Protein AF-A0A268QTZ8-F1 (afdb_monomer_lite)

Structure (mmCIF, N/CA/C/O backbone):
data_AF-A0A268QTZ8-F1
#
_entry.id   AF-A0A268QTZ8-F1
#
loop_
_atom_site.group_PDB
_atom_site.id
_atom_site.type_symbol
_atom_site.label_atom_id
_atom_site.label_alt_id
_atom_site.label_comp_id
_atom_site.label_asym_id
_atom_site.label_entity_id
_atom_site.label_seq_id
_atom_site.pdbx_PDB_ins_code
_atom_site.Cartn_x
_atom_site.Cartn_y
_atom_site.Cartn_z
_atom_site.occupancy
_atom_site.B_iso_or_equiv
_atom_site.auth_seq_id
_atom_site.auth_comp_id
_atom_site.auth_asym_id
_atom_site.auth_atom_id
_atom_site.pdbx_PDB_model_num
ATOM 1 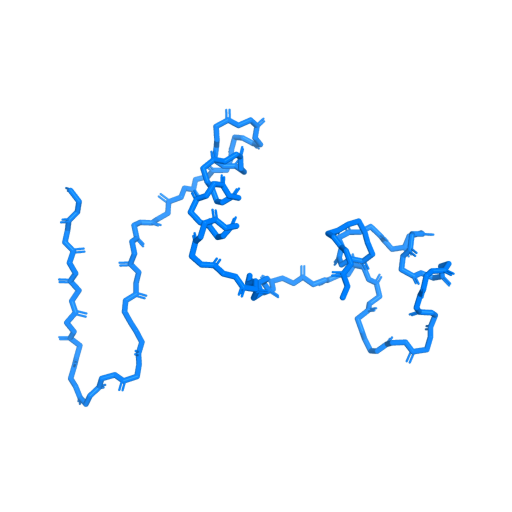N N . PHE A 1 1 ? -9.265 3.586 0.523 1.00 93.44 1 PHE A N 1
ATOM 2 C CA . PHE A 1 1 ? -8.758 3.708 1.905 1.00 93.44 1 PHE A CA 1
ATOM 3 C C . PHE A 1 1 ? -7.622 4.713 1.945 1.00 93.44 1 PHE A C 1
ATOM 5 O O . PHE A 1 1 ? -6.874 4.802 0.979 1.00 93.44 1 PHE A O 1
ATOM 12 N N . GLN A 1 2 ? -7.497 5.464 3.037 1.00 98.00 2 GLN A N 1
ATOM 13 C CA . GLN A 1 2 ? -6.207 6.035 3.439 1.00 98.00 2 GLN A CA 1
ATOM 14 C C . GLN A 1 2 ? -5.417 4.957 4.205 1.00 98.00 2 GLN A C 1
ATOM 16 O O . GLN A 1 2 ? -6.012 3.969 4.638 1.00 98.00 2 GLN A O 1
ATOM 21 N N . PHE A 1 3 ? -4.095 5.110 4.348 1.00 98.44 3 PHE A N 1
ATOM 22 C CA . PHE A 1 3 ? -3.252 4.075 4.970 1.00 98.44 3 PHE A CA 1
ATOM 23 C C . PHE A 1 3 ? -3.662 3.765 6.419 1.00 98.44 3 PHE A C 1
ATOM 25 O O . PHE A 1 3 ? -3.690 2.607 6.817 1.00 98.44 3 PHE A O 1
ATOM 32 N N . ASP A 1 4 ? -4.069 4.782 7.178 1.00 98.12 4 ASP A N 1
ATOM 33 C CA . ASP A 1 4 ? -4.538 4.632 8.557 1.00 98.12 4 ASP A CA 1
ATOM 34 C C . ASP A 1 4 ? -5.781 3.735 8.671 1.00 98.12 4 ASP A C 1
ATOM 36 O O . ASP A 1 4 ? -5.805 2.824 9.490 1.00 98.12 4 ASP A O 1
ATOM 40 N N . ALA A 1 5 ? -6.776 3.915 7.802 1.00 98.44 5 ALA A N 1
ATOM 41 C CA . ALA A 1 5 ? -7.960 3.059 7.750 1.00 98.44 5 ALA A CA 1
ATOM 42 C C . ALA A 1 5 ? -7.653 1.629 7.274 1.00 98.44 5 ALA A C 1
ATOM 44 O O . ALA A 1 5 ? -8.428 0.721 7.543 1.00 98.44 5 ALA A O 1
ATOM 45 N N . ALA A 1 6 ? -6.554 1.425 6.544 1.00 98.50 6 ALA A N 1
ATOM 46 C CA . ALA A 1 6 ? -6.142 0.102 6.080 1.00 98.50 6 ALA A CA 1
ATOM 47 C C . ALA A 1 6 ? -5.285 -0.659 7.110 1.00 98.50 6 ALA A C 1
ATOM 49 O O . ALA A 1 6 ? -5.243 -1.883 7.048 1.00 98.50 6 ALA A O 1
ATOM 50 N N . PHE A 1 7 ? -4.622 0.044 8.037 1.00 98.38 7 PHE A N 1
ATOM 51 C CA . PHE A 1 7 ? -3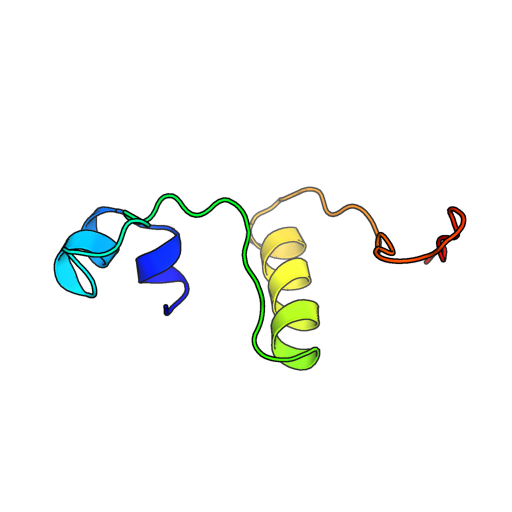.606 -0.520 8.940 1.00 98.38 7 PHE A CA 1
ATOM 52 C C . PHE A 1 7 ? -3.945 -0.416 10.440 1.00 98.38 7 PHE A C 1
ATOM 54 O O . PHE A 1 7 ? -3.322 -1.087 11.258 1.00 98.38 7 PHE A O 1
ATOM 61 N N . VAL A 1 8 ? -4.891 0.449 10.832 1.00 98.44 8 VAL A N 1
ATOM 62 C CA . VAL A 1 8 ? -5.260 0.677 12.238 1.00 98.44 8 VAL A CA 1
ATOM 63 C C . VAL A 1 8 ? -6.752 0.377 12.445 1.00 98.44 8 VAL A C 1
ATOM 65 O O . VAL A 1 8 ? -7.590 1.167 11.998 1.00 98.44 8 VAL A O 1
ATOM 68 N N . PRO A 1 9 ? -7.118 -0.697 13.176 1.00 98.31 9 PRO A N 1
ATOM 69 C CA . PRO A 1 9 ? -8.517 -1.109 13.339 1.00 98.31 9 PRO A CA 1
ATOM 70 C C . PRO A 1 9 ? -9.443 -0.025 13.896 1.00 98.31 9 PRO A C 1
ATOM 72 O O . PRO A 1 9 ? -10.534 0.201 13.378 1.00 98.31 9 PRO A O 1
ATOM 75 N N . SER A 1 10 ? -8.974 0.742 14.885 1.00 98.31 10 SER A N 1
ATOM 76 C CA . SER A 1 10 ? -9.760 1.826 15.494 1.00 98.31 10 SER A CA 1
ATOM 77 C C . SER A 1 10 ? -10.055 2.994 14.543 1.00 98.31 10 SER A C 1
ATOM 79 O O . SER A 1 10 ? -10.967 3.785 14.791 1.00 98.31 10 SER A O 1
ATOM 81 N N . VAL A 1 11 ? -9.286 3.136 13.460 1.00 98.38 11 VAL A N 1
ATOM 82 C CA . VAL A 1 11 ? -9.542 4.119 12.400 1.00 98.38 11 VAL A CA 1
ATOM 83 C C . VAL A 1 11 ? -10.452 3.524 11.330 1.00 98.38 11 VAL A C 1
ATOM 85 O O . VAL A 1 11 ? -11.313 4.239 10.814 1.00 98.38 11 VAL A O 1
ATOM 88 N N . ALA A 1 12 ? -10.298 2.235 11.022 1.00 98.31 12 ALA A N 1
ATOM 89 C CA . ALA A 1 12 ? -11.156 1.520 10.084 1.00 98.31 12 ALA A CA 1
ATOM 90 C C . ALA A 1 12 ? -12.622 1.538 10.541 1.00 98.31 12 ALA A C 1
ATOM 92 O O . ALA A 1 12 ? -13.479 1.984 9.781 1.00 98.31 12 ALA A O 1
ATOM 93 N N . GLU A 1 13 ? -12.881 1.213 11.812 1.00 98.00 13 GLU A N 1
ATOM 94 C CA . GLU A 1 13 ? -14.216 1.268 12.430 1.00 98.00 13 GLU A CA 1
ATOM 95 C C . GLU A 1 13 ? -14.865 2.657 12.288 1.00 98.00 13 GLU A C 1
ATOM 97 O O . GLU A 1 13 ? -16.065 2.782 12.065 1.00 98.00 13 GLU A O 1
ATOM 102 N N . LYS A 1 14 ? -14.065 3.728 12.352 1.00 98.12 14 LYS A N 1
ATOM 103 C CA . LYS A 1 14 ? -14.564 5.107 12.227 1.00 98.12 14 LYS A CA 1
ATOM 104 C C . LYS A 1 14 ? -14.784 5.551 10.784 1.00 98.12 14 LYS A C 1
ATOM 106 O O . LYS A 1 14 ? -15.719 6.299 10.519 1.00 98.12 14 LYS A O 1
ATOM 111 N N . LYS A 1 15 ? -13.884 5.186 9.865 1.00 98.25 15 LYS A N 1
ATOM 112 C CA . LYS A 1 15 ? -13.880 5.701 8.483 1.00 98.25 15 LYS A CA 1
ATOM 113 C C . LYS A 1 15 ? -14.639 4.810 7.499 1.00 98.25 15 LYS A C 1
ATOM 115 O O . LYS A 1 15 ? -15.104 5.319 6.483 1.00 98.25 15 LYS A O 1
ATOM 120 N N . ALA A 1 16 ? -14.714 3.509 7.761 1.00 96.94 16 ALA A N 1
ATOM 121 C CA . ALA A 1 16 ? -15.329 2.515 6.886 1.00 96.94 16 ALA A CA 1
ATOM 122 C C . ALA A 1 16 ? -15.803 1.277 7.689 1.00 96.94 16 ALA A C 1
ATOM 124 O O . ALA A 1 16 ? -15.289 0.186 7.457 1.00 96.94 16 ALA A O 1
ATOM 125 N N . PRO A 1 17 ? -16.768 1.422 8.620 1.00 96.56 17 PRO A N 1
ATOM 126 C CA . PRO A 1 17 ? -17.188 0.348 9.534 1.00 96.56 17 PRO A CA 1
ATOM 127 C C . PRO A 1 17 ? -17.680 -0.923 8.826 1.00 96.56 17 PRO A C 1
ATOM 129 O O . PRO A 1 17 ? -17.332 -2.029 9.231 1.00 96.56 17 PRO A O 1
ATOM 132 N N . ASP A 1 18 ? -18.435 -0.772 7.735 1.00 97.50 18 ASP A N 1
ATOM 133 C CA . ASP A 1 18 ? -19.047 -1.895 7.005 1.00 97.50 18 ASP A CA 1
ATOM 134 C C . ASP A 1 18 ? -18.098 -2.551 5.982 1.00 97.50 18 ASP A C 1
ATOM 136 O O . ASP A 1 18 ? -18.491 -3.423 5.205 1.00 97.50 18 ASP A O 1
ATOM 140 N N . SER A 1 19 ? -16.842 -2.105 5.931 1.00 97.69 19 SER A N 1
ATOM 141 C CA . SER A 1 19 ? -15.827 -2.653 5.034 1.00 97.69 19 SER A CA 1
ATOM 142 C C . SER A 1 19 ? -15.444 -4.083 5.434 1.00 97.69 19 SER A C 1
ATOM 144 O O . SER A 1 19 ? -15.279 -4.360 6.615 1.00 97.69 19 SER A O 1
ATOM 146 N N . PRO A 1 20 ? -15.172 -5.003 4.494 1.00 97.44 20 PRO A N 1
ATOM 147 C CA . PRO A 1 20 ? -14.557 -6.287 4.843 1.00 97.44 20 PRO A CA 1
ATOM 148 C C . PRO A 1 20 ? -13.121 -6.139 5.379 1.00 97.44 20 PRO A C 1
ATOM 150 O O . PRO A 1 20 ? -12.631 -7.036 6.050 1.00 97.44 20 PRO A O 1
ATOM 153 N N . ILE A 1 21 ? -12.451 -5.019 5.084 1.00 97.75 21 ILE A N 1
ATOM 154 C CA . ILE A 1 21 ? -11.144 -4.652 5.642 1.00 97.75 21 ILE A CA 1
ATOM 155 C C . ILE A 1 21 ? -11.364 -3.855 6.927 1.00 97.75 21 ILE A C 1
ATOM 157 O O . ILE A 1 21 ? -11.924 -2.757 6.871 1.00 97.75 21 ILE A O 1
ATOM 161 N N . GLN A 1 22 ? -10.882 -4.384 8.047 1.00 98.19 22 GLN A N 1
ATOM 162 C CA . GLN A 1 22 ? -11.110 -3.887 9.408 1.00 98.19 22 GLN A CA 1
ATOM 163 C C . GLN A 1 22 ? -9.834 -3.268 10.001 1.00 98.19 22 GLN A C 1
ATOM 165 O O . GLN A 1 22 ? -9.552 -3.381 11.192 1.00 98.19 22 GLN A O 1
ATOM 170 N N . GLY A 1 23 ? -9.038 -2.607 9.153 1.00 98.31 23 GLY A N 1
ATOM 171 C CA . GLY A 1 23 ? -7.720 -2.076 9.521 1.00 98.31 23 GLY A CA 1
ATOM 172 C C . GLY A 1 23 ? -6.643 -3.156 9.616 1.00 98.31 23 GLY A C 1
ATOM 173 O O . GLY A 1 23 ? -5.661 -2.988 10.330 1.00 98.31 23 GLY A O 1
ATOM 174 N N . ASP A 1 24 ? -6.852 -4.264 8.915 1.00 98.38 24 ASP A N 1
ATOM 175 C CA . ASP A 1 24 ? -6.060 -5.491 8.926 1.00 98.38 24 ASP A CA 1
ATOM 176 C C . ASP A 1 24 ? -5.541 -5.863 7.525 1.00 98.38 24 ASP A C 1
ATOM 178 O O . ASP A 1 24 ? -5.214 -7.020 7.250 1.00 98.38 24 ASP A O 1
ATOM 182 N N . ALA A 1 25 ? -5.447 -4.888 6.615 1.00 98.62 25 ALA A N 1
ATOM 183 C CA . ALA A 1 25 ? -4.917 -5.135 5.282 1.00 98.62 25 ALA A CA 1
ATOM 184 C C . ALA A 1 25 ? -3.450 -5.589 5.353 1.00 98.62 25 ALA A C 1
ATOM 186 O O . ALA A 1 25 ? -2.618 -4.986 6.028 1.00 98.62 25 ALA A O 1
ATOM 187 N N . ASN A 1 26 ? -3.119 -6.628 4.588 1.00 98.31 26 ASN A N 1
ATOM 188 C CA . ASN A 1 26 ? -1.753 -7.132 4.412 1.00 98.31 26 ASN A CA 1
ATOM 189 C C . ASN A 1 26 ? -1.235 -6.973 2.970 1.00 98.31 26 ASN A C 1
ATOM 191 O O . ASN A 1 26 ? -0.061 -7.222 2.704 1.00 98.31 26 ASN A O 1
ATOM 195 N N . VAL A 1 27 ? -2.091 -6.524 2.046 1.00 98.25 27 VAL A N 1
ATOM 196 C CA . VAL A 1 27 ? -1.748 -6.197 0.658 1.00 98.25 27 VAL A CA 1
ATOM 197 C C . VAL A 1 27 ? -2.179 -4.762 0.372 1.00 98.25 27 VAL A C 1
ATOM 199 O O . VAL A 1 27 ? -3.365 -4.436 0.412 1.00 98.25 27 VAL A O 1
ATOM 202 N N . PHE A 1 28 ? -1.210 -3.902 0.055 1.00 98.50 28 PHE A N 1
ATOM 203 C CA . PHE A 1 28 ? -1.431 -2.479 -0.202 1.00 98.50 28 PHE A CA 1
ATOM 204 C C . PHE A 1 28 ? -1.194 -2.164 -1.680 1.00 98.50 28 PHE A C 1
ATOM 206 O O . PHE A 1 28 ? -0.055 -2.113 -2.143 1.00 98.50 28 PHE A O 1
ATOM 213 N N . VAL A 1 29 ? -2.276 -1.938 -2.428 1.00 98.38 29 VAL A N 1
ATOM 214 C CA . VAL A 1 29 ? -2.210 -1.512 -3.833 1.00 98.38 29 VAL A CA 1
ATOM 215 C C . VAL A 1 29 ? -2.128 0.011 -3.883 1.00 98.38 29 VAL A C 1
ATOM 217 O O . VAL A 1 29 ? -3.071 0.707 -3.507 1.00 98.38 29 VAL A O 1
ATOM 220 N N . PHE A 1 30 ? -0.989 0.536 -4.331 1.00 98.56 30 PHE A N 1
ATOM 221 C CA . PHE A 1 30 ? -0.763 1.977 -4.431 1.00 98.56 30 PHE A CA 1
ATOM 222 C C . PHE A 1 30 ? -1.424 2.562 -5.691 1.00 98.56 30 PHE A C 1
ATOM 224 O O . PHE A 1 30 ? -1.447 1.902 -6.729 1.00 98.56 30 PHE A O 1
ATOM 231 N N . PRO A 1 31 ? -1.933 3.809 -5.636 1.00 98.44 31 PRO A N 1
ATOM 232 C CA . PRO A 1 31 ? -2.660 4.421 -6.752 1.00 98.44 31 PRO A CA 1
ATOM 233 C C . PRO A 1 31 ? -1.753 4.857 -7.912 1.00 98.44 31 PRO A C 1
ATOM 235 O O . PRO A 1 31 ? -2.243 5.121 -9.006 1.00 98.44 31 PRO A O 1
ATOM 238 N N . SER A 1 32 ? -0.443 4.973 -7.679 1.00 98.62 32 SER A N 1
ATOM 239 C CA . SER A 1 32 ? 0.544 5.368 -8.684 1.00 98.62 32 SER A CA 1
ATOM 240 C C . SER A 1 32 ? 1.931 4.817 -8.353 1.00 98.62 32 SER A C 1
ATOM 242 O O . SER A 1 32 ? 2.210 4.425 -7.213 1.00 98.62 32 SER A O 1
ATOM 244 N N . LEU A 1 33 ? 2.822 4.827 -9.351 1.00 98.12 33 LEU A N 1
ATOM 245 C CA . LEU A 1 33 ? 4.225 4.447 -9.178 1.00 98.12 33 LEU A CA 1
ATOM 246 C C . LEU A 1 33 ? 4.943 5.360 -8.181 1.00 98.12 33 LEU A C 1
ATOM 248 O O . LEU A 1 33 ? 5.722 4.870 -7.372 1.00 98.12 33 LEU A O 1
ATOM 252 N N . GLU A 1 34 ? 4.672 6.665 -8.214 1.00 98.62 34 GLU A N 1
ATOM 253 C CA . GLU A 1 34 ? 5.271 7.635 -7.291 1.00 98.62 34 GLU A CA 1
ATOM 254 C C . GLU A 1 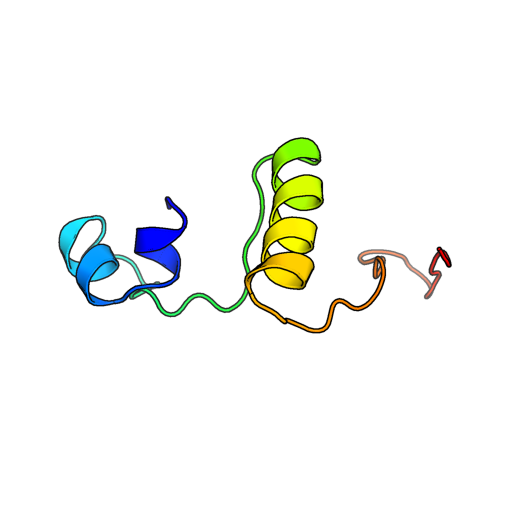34 ? 4.935 7.277 -5.840 1.00 98.62 34 GLU A C 1
ATOM 256 O O . GLU A 1 34 ? 5.831 7.132 -5.008 1.00 98.62 34 GLU A O 1
ATOM 261 N N . ALA A 1 35 ? 3.649 7.037 -5.559 1.00 98.56 35 ALA A N 1
ATOM 262 C CA . ALA A 1 35 ? 3.187 6.667 -4.230 1.00 98.56 35 ALA A CA 1
ATOM 263 C C . ALA A 1 35 ? 3.778 5.321 -3.780 1.00 98.56 35 ALA A C 1
ATOM 265 O O . ALA A 1 35 ? 4.254 5.215 -2.651 1.00 98.56 35 ALA A O 1
ATOM 266 N N . GLY A 1 36 ? 3.795 4.313 -4.660 1.00 98.19 36 GLY A N 1
ATOM 267 C CA . GLY A 1 36 ? 4.361 2.998 -4.353 1.00 98.19 36 GLY A CA 1
ATOM 268 C C . GLY A 1 36 ? 5.865 3.048 -4.098 1.00 98.19 36 GLY A C 1
ATOM 269 O O . GLY A 1 36 ? 6.336 2.538 -3.084 1.00 98.19 36 GLY A O 1
ATOM 270 N N . ASN A 1 37 ? 6.618 3.706 -4.984 1.00 97.81 37 ASN A N 1
ATOM 271 C CA . ASN A 1 37 ? 8.077 3.781 -4.928 1.00 97.81 37 ASN A CA 1
ATOM 272 C C . ASN A 1 37 ? 8.575 4.527 -3.683 1.00 97.81 37 ASN A C 1
ATOM 274 O O . ASN A 1 37 ? 9.524 4.070 -3.041 1.00 97.81 37 ASN A O 1
ATOM 278 N N . ILE A 1 38 ? 7.922 5.641 -3.337 1.00 98.31 38 ILE A N 1
ATOM 279 C CA . ILE A 1 38 ? 8.199 6.395 -2.110 1.00 98.31 38 ILE A CA 1
ATOM 280 C C . ILE A 1 38 ? 7.741 5.587 -0.890 1.00 98.31 38 ILE A C 1
ATOM 282 O O . ILE A 1 38 ? 8.502 5.427 0.064 1.00 98.31 38 ILE A O 1
ATOM 286 N N . GLY A 1 39 ? 6.527 5.032 -0.932 1.00 98.38 39 GLY A N 1
ATOM 287 C CA . GLY A 1 39 ? 5.901 4.329 0.185 1.00 98.38 39 GLY A CA 1
ATOM 288 C C . GLY A 1 39 ? 6.713 3.138 0.691 1.00 98.38 39 GLY A C 1
ATOM 289 O O . GLY A 1 39 ? 7.013 3.075 1.884 1.00 98.38 39 GLY A O 1
ATOM 290 N N . TYR A 1 40 ? 7.135 2.226 -0.193 1.00 98.00 40 TYR A N 1
ATOM 291 C CA . TYR A 1 40 ? 7.903 1.052 0.249 1.00 98.00 40 TYR A CA 1
ATOM 292 C C . TYR A 1 40 ? 9.287 1.439 0.798 1.00 98.00 40 TYR A C 1
ATOM 294 O O . TYR A 1 40 ? 9.767 0.816 1.744 1.00 98.00 40 TYR A O 1
ATOM 302 N N . LYS A 1 41 ? 9.917 2.497 0.262 1.00 98.06 41 LYS A N 1
ATOM 303 C CA . LYS A 1 41 ? 11.194 3.012 0.784 1.00 98.06 41 LYS A CA 1
ATOM 304 C C . LYS A 1 41 ? 11.029 3.674 2.148 1.00 98.06 41 LYS A C 1
ATOM 306 O O . LYS A 1 41 ? 11.889 3.488 3.002 1.00 98.06 41 LYS A O 1
ATOM 311 N N . ILE A 1 42 ? 9.936 4.402 2.385 1.00 98.50 42 ILE A N 1
ATOM 312 C CA . ILE A 1 42 ? 9.606 4.934 3.715 1.00 98.50 42 ILE A CA 1
ATOM 313 C C . ILE A 1 42 ? 9.419 3.783 4.710 1.00 98.50 42 ILE A C 1
ATOM 315 O O . ILE A 1 42 ? 10.039 3.801 5.773 1.00 98.50 42 ILE A O 1
ATOM 319 N N . ALA A 1 43 ? 8.631 2.762 4.355 1.00 98.19 43 ALA A N 1
ATOM 320 C CA . ALA A 1 43 ? 8.421 1.588 5.204 1.00 98.19 43 ALA A CA 1
ATOM 321 C C . ALA A 1 43 ? 9.742 0.865 5.521 1.00 98.19 43 ALA A C 1
ATOM 323 O O . ALA A 1 43 ? 10.000 0.531 6.676 1.00 98.19 43 ALA A O 1
ATOM 324 N N . GLN A 1 44 ? 10.621 0.710 4.526 1.00 98.19 44 GLN A N 1
ATOM 325 C CA . GLN A 1 44 ? 11.951 0.132 4.713 1.00 98.19 44 GLN A CA 1
ATOM 326 C C . GLN A 1 44 ? 12.826 0.982 5.647 1.00 98.19 44 GLN A C 1
ATOM 328 O O . GLN A 1 44 ? 13.397 0.473 6.606 1.00 98.19 44 GLN A O 1
ATOM 333 N N . ARG A 1 45 ? 12.977 2.281 5.352 1.00 98.00 45 ARG A N 1
ATOM 334 C CA . ARG A 1 45 ? 13.998 3.133 5.987 1.00 98.00 45 ARG A CA 1
ATOM 335 C C . ARG A 1 45 ? 13.582 3.715 7.327 1.00 98.00 45 ARG A C 1
ATOM 337 O O . ARG A 1 45 ? 14.449 3.924 8.164 1.00 98.00 45 ARG A O 1
ATOM 344 N N . LEU A 1 46 ? 12.295 3.991 7.521 1.00 98.44 46 LEU A N 1
ATOM 345 C CA . LEU A 1 46 ? 11.773 4.530 8.779 1.00 98.44 46 LEU A CA 1
ATOM 346 C C . LEU A 1 46 ? 11.093 3.451 9.623 1.00 98.44 46 LEU A C 1
ATOM 348 O O . LEU A 1 46 ? 11.163 3.502 10.846 1.00 98.44 46 LEU A O 1
ATOM 352 N N . GLY A 1 47 ? 10.445 2.476 8.979 1.00 97.62 47 GLY A N 1
ATOM 353 C CA . GLY A 1 47 ? 9.767 1.372 9.661 1.00 97.62 47 GLY A CA 1
ATOM 354 C C . GLY A 1 47 ? 10.675 0.188 9.998 1.00 97.62 47 GLY A C 1
ATOM 355 O O . GLY A 1 47 ? 10.214 -0.734 10.660 1.00 97.62 47 GLY A O 1
ATOM 356 N N . ASN A 1 48 ? 11.940 0.201 9.557 1.00 97.56 48 ASN A N 1
ATOM 357 C CA . ASN A 1 48 ? 12.899 -0.901 9.712 1.00 97.56 48 ASN A CA 1
ATOM 358 C C . ASN A 1 48 ? 12.393 -2.245 9.151 1.00 97.56 48 ASN A C 1
ATOM 360 O O . ASN A 1 48 ? 12.748 -3.307 9.656 1.00 97.56 48 ASN A O 1
ATOM 364 N N . PHE A 1 49 ? 11.566 -2.201 8.103 1.00 97.88 49 PHE A N 1
ATOM 365 C CA . PHE A 1 49 ? 11.146 -3.398 7.377 1.00 97.88 49 PHE A CA 1
ATOM 366 C C . PHE A 1 49 ? 12.231 -3.842 6.392 1.00 97.88 49 PHE A C 1
ATOM 368 O O . PHE A 1 49 ? 12.866 -3.020 5.727 1.00 97.88 49 PHE A O 1
ATOM 375 N N . GLU A 1 50 ? 12.395 -5.152 6.228 1.00 97.62 50 GLU A N 1
ATOM 376 C CA . GLU A 1 50 ? 13.161 -5.703 5.112 1.00 97.62 50 GLU A CA 1
ATOM 377 C C . GLU A 1 50 ? 12.352 -5.577 3.815 1.00 97.62 50 GLU A C 1
ATOM 379 O O . GLU A 1 50 ? 11.179 -5.945 3.757 1.00 97.62 50 GLU A O 1
ATOM 384 N N . ALA A 1 51 ? 12.979 -5.043 2.765 1.00 95.62 51 ALA A N 1
ATOM 385 C CA . ALA A 1 51 ? 12.358 -4.891 1.455 1.00 95.62 51 ALA A CA 1
ATOM 386 C C . ALA A 1 51 ? 13.074 -5.782 0.440 1.00 95.62 51 ALA A C 1
ATOM 388 O O . ALA A 1 51 ? 14.242 -5.556 0.120 1.00 95.62 51 ALA A O 1
ATOM 389 N N . VAL A 1 52 ? 12.355 -6.776 -0.077 1.00 94.00 52 VAL A N 1
ATOM 390 C CA . VAL A 1 52 ? 12.790 -7.561 -1.236 1.00 94.00 52 VAL A CA 1
ATOM 391 C C . VAL A 1 52 ? 12.598 -6.710 -2.495 1.00 94.00 52 VAL A C 1
ATOM 393 O O . VAL A 1 52 ? 11.657 -5.918 -2.571 1.00 94.00 52 VAL A O 1
ATOM 396 N N . GLY A 1 53 ? 13.519 -6.838 -3.456 1.00 9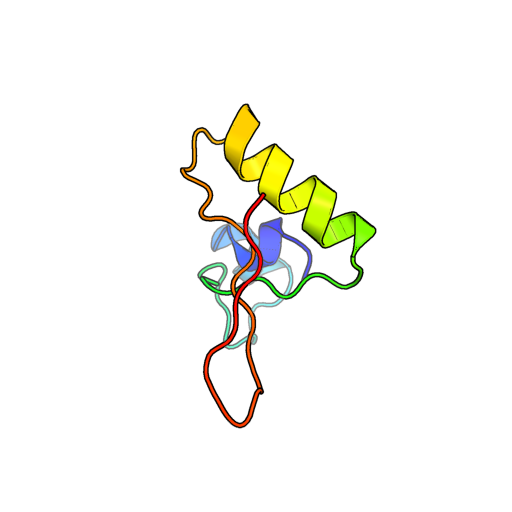0.19 53 GLY A N 1
ATOM 397 C CA . GLY A 1 53 ? 13.485 -6.110 -4.729 1.00 90.19 53 GLY A CA 1
ATOM 398 C C . GLY A 1 53 ? 12.202 -6.341 -5.544 1.00 90.19 53 GLY A C 1
ATOM 399 O O . GLY A 1 53 ? 11.333 -7.115 -5.138 1.00 90.19 53 GLY A O 1
ATOM 400 N N . PRO A 1 54 ? 12.052 -5.668 -6.697 1.00 92.56 54 PRO A N 1
ATOM 401 C CA . PRO A 1 54 ? 10.848 -5.791 -7.510 1.00 92.56 54 PRO A CA 1
ATOM 402 C C . PRO A 1 54 ? 10.616 -7.248 -7.935 1.00 92.56 54 PRO A C 1
ATOM 404 O O . PRO A 1 54 ? 11.495 -7.885 -8.508 1.00 92.56 54 PRO A O 1
ATOM 407 N N . ILE A 1 55 ? 9.414 -7.762 -7.674 1.00 94.94 55 ILE A N 1
ATOM 408 C CA . ILE A 1 55 ? 8.977 -9.091 -8.114 1.00 94.94 55 ILE A CA 1
ATOM 409 C C . ILE A 1 55 ? 7.964 -8.893 -9.240 1.00 94.94 55 ILE A C 1
ATOM 411 O O . ILE A 1 55 ? 6.919 -8.269 -9.037 1.00 94.94 55 ILE A O 1
ATOM 415 N N . LEU A 1 56 ? 8.270 -9.407 -10.432 1.00 95.38 56 LEU A N 1
ATOM 416 C CA . LEU A 1 56 ? 7.362 -9.319 -11.575 1.00 95.38 56 LEU A CA 1
ATOM 417 C C . LEU A 1 56 ? 6.227 -10.346 -11.447 1.00 95.38 56 LEU A C 1
ATOM 419 O O . LEU A 1 56 ? 6.415 -11.458 -10.956 1.00 95.38 56 LEU A O 1
ATOM 423 N N . GLN A 1 57 ? 5.040 -9.981 -11.933 1.00 95.94 57 GLN A N 1
ATOM 424 C CA . GLN A 1 57 ? 3.853 -10.838 -11.940 1.00 95.94 57 GLN A CA 1
ATOM 425 C C . GLN A 1 57 ? 3.120 -10.762 -13.286 1.00 95.94 57 GLN A C 1
ATOM 427 O O . GLN A 1 57 ? 3.223 -9.766 -13.999 1.00 95.94 57 GLN A O 1
ATOM 432 N N . GLY A 1 58 ? 2.370 -11.815 -13.626 1.00 95.94 58 GLY A N 1
ATOM 433 C CA . GLY A 1 58 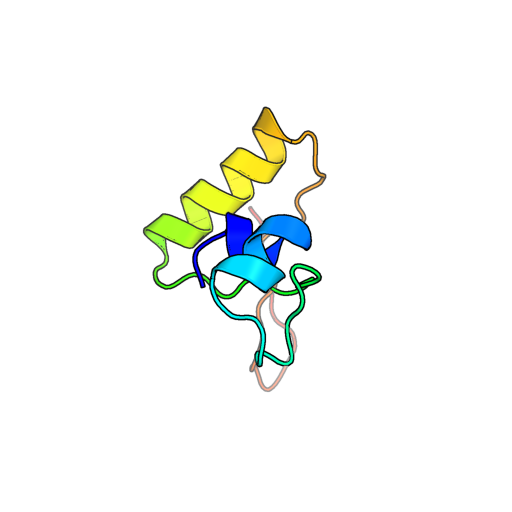? 1.517 -11.856 -14.823 1.00 95.94 58 GLY A CA 1
ATOM 434 C C . GLY A 1 58 ? 2.201 -12.296 -16.126 1.00 95.94 58 GLY A C 1
ATOM 435 O O . GLY A 1 58 ? 1.604 -12.174 -17.191 1.00 95.94 58 GLY A O 1
ATOM 436 N N . LEU A 1 59 ? 3.432 -12.813 -16.071 1.00 96.62 59 LEU A N 1
ATOM 437 C CA . LEU A 1 59 ? 4.161 -13.310 -17.245 1.00 96.62 59 LEU A CA 1
ATOM 438 C C . LEU A 1 59 ? 3.903 -14.807 -17.489 1.00 96.62 59 LEU A C 1
ATOM 440 O O . LEU A 1 59 ? 3.770 -15.582 -16.546 1.00 96.62 59 LEU A O 1
ATOM 444 N N . ASN A 1 60 ? 3.934 -15.241 -18.755 1.00 96.69 60 ASN A N 1
ATOM 445 C CA . ASN A 1 60 ? 3.795 -16.662 -19.130 1.00 96.69 60 ASN A CA 1
ATOM 446 C C . ASN A 1 60 ? 4.959 -17.546 -18.642 1.00 96.69 60 ASN A C 1
ATOM 448 O O . ASN A 1 60 ? 4.830 -18.768 -18.579 1.00 96.69 60 ASN A O 1
ATOM 452 N N . ARG A 1 61 ? 6.119 -16.944 -18.358 1.00 95.19 61 ARG A N 1
ATOM 453 C CA . ARG A 1 61 ? 7.296 -17.606 -17.784 1.00 95.19 61 ARG A CA 1
ATOM 454 C C . ARG A 1 61 ? 7.958 -16.675 -16.762 1.00 95.19 61 ARG A C 1
ATOM 456 O O . ARG A 1 61 ? 7.909 -15.462 -16.970 1.00 95.19 61 ARG A O 1
ATOM 463 N N . PRO A 1 62 ? 8.589 -17.210 -15.700 1.00 93.50 62 PRO A N 1
ATOM 464 C CA . PRO A 1 62 ? 9.254 -16.391 -14.693 1.00 93.50 62 PRO A CA 1
ATOM 465 C C . PRO A 1 62 ? 10.420 -15.598 -15.285 1.00 93.50 62 PRO A C 1
ATOM 467 O O . PRO A 1 62 ? 11.316 -16.165 -15.907 1.00 93.50 62 PRO A O 1
ATOM 470 N N . VAL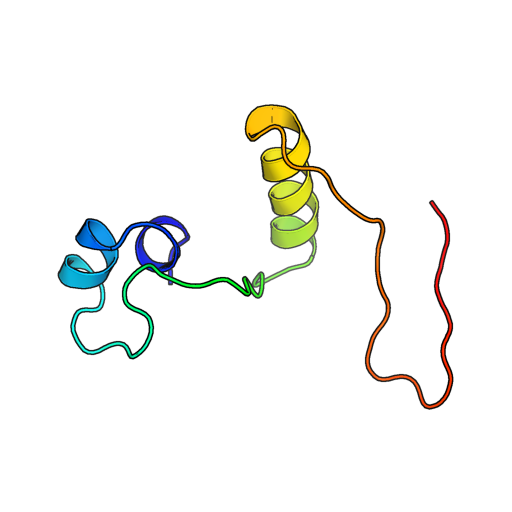 A 1 63 ? 10.405 -14.291 -15.054 1.00 93.50 63 VAL A N 1
ATOM 471 C CA . VAL A 1 63 ? 11.485 -13.351 -15.364 1.00 93.50 63 VAL A CA 1
ATOM 472 C C . VAL A 1 63 ? 11.503 -12.341 -14.223 1.00 93.50 63 VAL A C 1
ATOM 474 O O . VAL A 1 63 ? 10.436 -11.959 -13.753 1.00 93.50 63 VAL A O 1
ATOM 477 N N . ASN A 1 64 ? 12.681 -11.925 -13.767 1.00 91.69 64 ASN A N 1
ATOM 478 C CA . ASN A 1 64 ? 12.837 -10.857 -12.781 1.00 91.69 64 ASN A CA 1
ATOM 479 C C . ASN A 1 64 ? 14.039 -9.991 -13.152 1.00 91.69 64 ASN A C 1
ATOM 481 O O . ASN A 1 64 ? 14.960 -10.460 -13.821 1.00 91.69 64 ASN A O 1
ATOM 485 N N . ASP A 1 65 ? 13.998 -8.743 -12.705 1.00 88.81 65 ASP A N 1
ATOM 486 C CA . ASP A 1 65 ? 15.086 -7.779 -12.829 1.00 88.81 65 ASP A CA 1
ATOM 487 C C . ASP A 1 65 ? 15.837 -7.673 -11.495 1.00 88.81 65 ASP A C 1
ATOM 489 O O . ASP A 1 65 ? 15.228 -7.790 -10.427 1.00 88.81 65 ASP A O 1
ATOM 493 N N . LEU A 1 66 ? 17.155 -7.485 -11.552 1.00 82.06 66 LEU A N 1
ATOM 494 C CA . LEU A 1 66 ? 17.989 -7.273 -10.368 1.00 82.06 66 LEU A CA 1
ATOM 495 C C . LEU A 1 66 ? 18.320 -5.788 -10.252 1.00 82.06 66 LEU A C 1
ATOM 497 O O . LEU A 1 66 ? 18.550 -5.123 -11.258 1.00 82.06 66 LEU A O 1
ATOM 501 N N . SER A 1 67 ? 18.358 -5.287 -9.017 1.00 68.50 67 SER A N 1
ATOM 502 C CA . SER A 1 67 ? 18.750 -3.903 -8.739 1.00 68.50 67 SER A CA 1
ATOM 503 C C . SER A 1 67 ? 20.254 -3.734 -8.579 1.00 68.50 67 SER A C 1
ATOM 505 O O . SER A 1 67 ? 20.931 -4.712 -8.191 1.00 68.50 67 SER A O 1
#

Organism: Shouchella clausii (NCBI:txid79880)

Sequence (67 aa):
FQFDAAFVPSVAEKKAPDSPIQGDANVFVFPSLEAGNIGYKIAQRLGNFEAVGPILQGLNRPVNDLS

Foldseek 3Di:
DPLQLQQPQVVVCVPPVPDPRRNPDPDDDDPDPVCVVVVVVCCVPVVVDDDDDDADDDDPDGDDDDD

pLDDT: mean 96.46, std 4.42, range [68.5, 98.62]

Radius of gyration: 14.85 Å; chains: 1; bounding box: 38×25×35 Å

InterPro domains:
  IPR002505 Phosphate acetyl/butaryl transferase [PF01515] (1-67)
  IPR042112 Phosphate acetyltransferase, domain 2 [G3DSA:3.40.50.10750] (1-61)
  IPR050500 Phosphate Acetyltransferase/Butyryltransferase [PTHR43356] (1-67)

Secondary structure (DSSP, 8-state):
--HHHHH-HHHHHHH-TTSS--S-------SSHHHHHHHHHHHHHHH----------S-SS------